Protein AF-A0A850C979-F1 (afdb_monomer_lite)

Radius of gyration: 14.52 Å; chains: 1; bounding box: 40×32×36 Å

InterPro domains:
  IPR011050 Pectin lyase fold/virulence factor [SSF51126] (2-122)
  IPR012334 Pectin lyase fold [G3DSA:2.160.20.10] (1-123)

Sequence (124 aa):
NGYIVAPSTEITNPYGMLFYQCTLTSNAPANSVYLGRPWPAGGSTTARGQVLYRETYIGAHIRTAEPWSDMSGLAWEDARLREYQNTGPGATVNANRPQLSSSEAANYEMADYLRGSDGWNPIR

Structure (mmCIF, N/CA/C/O backbone):
data_AF-A0A850C979-F1
#
_entry.id   AF-A0A850C979-F1
#
loop_
_atom_site.group_PDB
_atom_site.id
_atom_site.type_symbol
_atom_site.label_atom_id
_atom_site.label_alt_id
_atom_site.label_comp_id
_atom_site.label_asym_id
_atom_site.label_entity_id
_atom_site.label_seq_id
_atom_site.pdbx_PDB_ins_code
_atom_site.Cartn_x
_atom_site.Cartn_y
_atom_site.Cartn_z
_atom_site.occupancy
_atom_site.B_iso_or_equiv
_atom_site.auth_seq_id
_atom_site.auth_comp_id
_atom_site.auth_asym_id
_atom_site.auth_atom_id
_atom_site.pdbx_PDB_model_num
ATOM 1 N N . ASN A 1 1 ? 11.515 8.034 -11.326 1.00 78.50 1 ASN A N 1
ATOM 2 C CA . ASN A 1 1 ? 10.466 7.051 -10.967 1.00 78.50 1 ASN A CA 1
ATOM 3 C C . ASN A 1 1 ? 10.178 7.168 -9.475 1.00 78.50 1 ASN A C 1
ATOM 5 O O . ASN A 1 1 ? 11.094 7.534 -8.747 1.00 78.50 1 ASN A O 1
ATOM 9 N N . GLY A 1 2 ? 8.916 7.006 -9.062 1.00 96.06 2 GLY A N 1
ATOM 10 C CA . GLY A 1 2 ? 8.404 7.466 -7.761 1.00 96.06 2 GLY A CA 1
ATOM 11 C C . GLY A 1 2 ? 7.681 6.388 -6.949 1.00 96.06 2 GLY A C 1
ATOM 12 O O . GLY A 1 2 ? 8.076 5.224 -6.968 1.00 96.06 2 GLY A O 1
ATOM 13 N N . TYR A 1 3 ? 6.625 6.797 -6.248 1.00 98.31 3 TYR A N 1
ATOM 14 C CA . TYR A 1 3 ? 5.858 5.987 -5.299 1.00 98.31 3 TYR A CA 1
ATOM 15 C C . TYR A 1 3 ? 4.375 6.092 -5.651 1.00 98.31 3 TYR A C 1
ATOM 17 O O . TYR A 1 3 ? 3.920 7.195 -5.953 1.00 98.31 3 TYR A O 1
ATOM 25 N N . ILE A 1 4 ? 3.628 4.986 -5.598 1.00 98.56 4 ILE A N 1
ATOM 26 C CA . ILE A 1 4 ? 2.171 5.036 -5.805 1.00 98.56 4 ILE A CA 1
ATOM 27 C C . ILE A 1 4 ? 1.488 5.753 -4.632 1.00 98.56 4 ILE A C 1
ATOM 29 O O . ILE A 1 4 ? 0.639 6.613 -4.855 1.00 98.56 4 ILE A O 1
ATOM 33 N N . VAL A 1 5 ? 1.893 5.457 -3.389 1.00 98.75 5 VAL A N 1
ATOM 34 C CA . VAL A 1 5 ? 1.337 6.102 -2.188 1.00 98.75 5 VAL A CA 1
ATOM 35 C C . VAL A 1 5 ? 2.388 6.508 -1.159 1.00 98.75 5 VAL A C 1
ATOM 37 O O . VAL A 1 5 ? 3.489 5.956 -1.103 1.00 98.75 5 VAL A O 1
ATOM 40 N N . ALA A 1 6 ? 2.000 7.449 -0.298 1.00 98.56 6 ALA A N 1
ATOM 41 C CA . ALA A 1 6 ? 2.727 7.806 0.912 1.00 98.56 6 ALA A CA 1
ATOM 42 C C . ALA A 1 6 ? 1.765 7.930 2.116 1.00 98.56 6 ALA A C 1
ATOM 44 O O . ALA A 1 6 ? 1.467 9.049 2.537 1.00 98.56 6 ALA A O 1
ATOM 45 N N . PRO A 1 7 ? 1.191 6.819 2.629 1.00 98.50 7 PRO A N 1
ATOM 46 C CA . PRO A 1 7 ? 0.161 6.882 3.660 1.00 98.50 7 PRO A CA 1
ATOM 47 C C . PRO A 1 7 ? 0.727 7.402 4.985 1.00 98.50 7 PRO A C 1
ATOM 49 O O . PRO A 1 7 ? 1.804 6.991 5.418 1.00 98.50 7 PRO A O 1
ATOM 52 N N . SER A 1 8 ? -0.046 8.256 5.654 1.00 98.56 8 SER A N 1
ATOM 53 C CA . SER A 1 8 ? 0.269 8.844 6.965 1.00 98.56 8 SER A CA 1
ATOM 54 C C . SER A 1 8 ? -0.788 8.513 8.023 1.00 98.56 8 SER A C 1
ATOM 56 O O . SER A 1 8 ? -0.998 9.269 8.966 1.00 98.56 8 SER A O 1
ATOM 58 N N . THR A 1 9 ? -1.516 7.411 7.833 1.00 98.50 9 THR A N 1
ATOM 59 C CA . THR A 1 9 ? -2.574 6.952 8.739 1.00 98.50 9 THR A CA 1
ATOM 60 C C . THR A 1 9 ? -2.043 6.806 10.165 1.00 98.50 9 THR A C 1
ATOM 62 O O . THR A 1 9 ? -1.068 6.088 10.398 1.00 98.50 9 THR A O 1
ATOM 65 N N . GLU A 1 10 ? -2.700 7.456 11.122 1.00 98.12 10 GLU A N 1
ATOM 66 C CA . GLU A 1 10 ? -2.395 7.296 12.544 1.00 98.12 10 GLU A CA 1
ATOM 67 C C . GLU A 1 10 ? -2.628 5.853 12.998 1.00 98.12 10 GLU A C 1
ATOM 69 O O . GLU A 1 10 ? -3.546 5.183 12.520 1.00 98.12 10 GLU A O 1
ATOM 74 N N . ILE A 1 11 ? -1.799 5.363 13.924 1.00 97.69 11 ILE A N 1
ATOM 75 C CA . ILE A 1 11 ? -1.885 3.973 14.405 1.00 97.69 11 ILE A CA 1
ATOM 76 C C . ILE A 1 11 ? -3.246 3.648 15.040 1.00 97.69 11 ILE A C 1
ATOM 78 O O . ILE A 1 11 ? -3.709 2.513 14.960 1.00 97.69 11 ILE A O 1
ATOM 82 N N . THR A 1 12 ? -3.911 4.647 15.624 1.00 97.25 12 THR A N 1
ATOM 83 C CA . THR A 1 12 ? -5.246 4.520 16.227 1.00 97.25 12 THR A CA 1
ATOM 84 C C . THR A 1 12 ? -6.365 4.437 15.194 1.00 97.25 12 THR A C 1
ATOM 86 O O . THR A 1 12 ? -7.456 3.979 15.529 1.00 97.25 12 THR A O 1
ATOM 89 N N . ASN A 1 13 ? -6.115 4.846 13.946 1.00 96.69 13 ASN A N 1
ATOM 90 C CA . ASN A 1 13 ? -7.063 4.660 12.859 1.00 96.69 13 ASN A CA 1
ATOM 91 C C . ASN A 1 13 ? -6.803 3.295 12.188 1.00 96.69 13 ASN A C 1
ATOM 93 O O . ASN A 1 13 ? -5.727 3.091 11.604 1.00 96.69 13 ASN A O 1
ATOM 97 N N . PRO A 1 14 ? -7.746 2.336 12.266 1.00 95.44 14 PRO A N 1
ATOM 98 C CA . PRO A 1 14 ? -7.551 0.992 11.724 1.00 95.44 14 PRO A CA 1
ATOM 99 C C . PRO A 1 14 ? -7.436 0.964 10.193 1.00 95.44 14 PRO A C 1
ATOM 101 O O . PRO A 1 14 ? -6.741 0.093 9.664 1.00 95.44 14 PRO A O 1
ATOM 104 N N . TYR A 1 15 ? -8.048 1.927 9.494 1.00 97.56 15 TYR A N 1
ATOM 105 C CA . TYR A 1 15 ? -8.184 1.921 8.038 1.00 97.56 15 TYR A CA 1
ATOM 106 C C . TYR A 1 15 ? -7.548 3.165 7.406 1.00 97.56 15 TYR A C 1
ATOM 108 O O . TYR A 1 15 ? -7.824 4.302 7.785 1.00 97.56 15 TYR A O 1
ATOM 116 N N . GLY A 1 16 ? -6.655 2.935 6.443 1.00 97.88 16 GLY A N 1
ATOM 117 C CA . GLY A 1 16 ? -5.992 3.957 5.639 1.00 97.88 16 GLY A CA 1
ATOM 118 C C . GLY A 1 16 ? -6.456 3.887 4.191 1.00 97.88 16 GLY A C 1
ATOM 119 O O . GLY A 1 16 ? -7.612 4.164 3.888 1.00 97.88 16 GLY A O 1
ATOM 120 N N . MET A 1 17 ? -5.551 3.524 3.287 1.00 98.62 17 MET A N 1
ATOM 121 C CA . MET A 1 17 ? -5.833 3.455 1.853 1.00 98.62 17 MET A CA 1
ATOM 122 C C . MET A 1 17 ? -6.190 2.024 1.428 1.00 98.62 17 MET A C 1
ATOM 124 O O . MET A 1 17 ? -5.482 1.075 1.764 1.00 98.62 17 MET A O 1
ATOM 128 N N . LEU A 1 18 ? -7.261 1.865 0.652 1.00 98.56 18 LEU A N 1
ATOM 129 C CA . LEU A 1 18 ? -7.642 0.596 0.030 1.00 98.56 18 LEU A CA 1
ATOM 130 C C . LEU A 1 18 ? -7.620 0.736 -1.490 1.00 98.56 18 LEU A C 1
ATOM 132 O O . LEU A 1 18 ? -8.331 1.570 -2.045 1.00 98.56 18 LEU A O 1
ATOM 136 N N . PHE A 1 19 ? -6.845 -0.114 -2.154 1.00 98.75 19 PHE A N 1
ATOM 137 C CA . PHE A 1 19 ? -6.931 -0.344 -3.592 1.00 98.75 19 PHE A CA 1
ATOM 138 C C . PHE A 1 19 ? -7.558 -1.717 -3.789 1.00 98.75 19 PHE A C 1
ATOM 140 O O . PHE A 1 19 ? -6.914 -2.737 -3.549 1.00 98.75 19 PHE A O 1
ATOM 147 N N . TYR A 1 20 ? -8.829 -1.732 -4.176 1.00 98.00 20 TYR A N 1
ATOM 148 C CA . TYR A 1 20 ? -9.607 -2.944 -4.402 1.00 98.00 20 TYR A CA 1
ATOM 149 C C . TYR A 1 20 ? -9.946 -3.052 -5.884 1.00 98.00 20 TYR A C 1
ATOM 151 O O . TYR A 1 20 ? -10.457 -2.093 -6.460 1.00 98.00 20 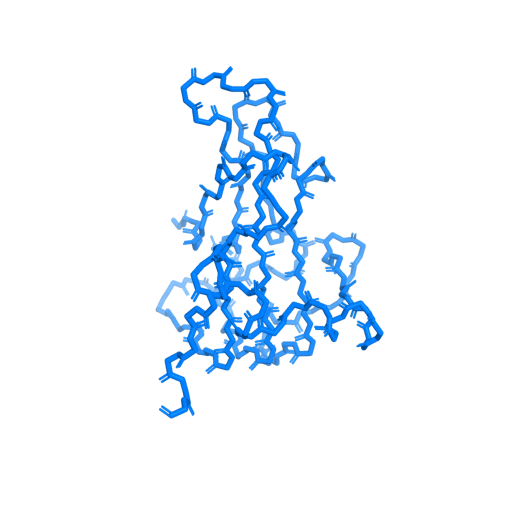TYR A O 1
ATOM 159 N N . GLN A 1 21 ? -9.613 -4.189 -6.503 1.00 98.19 21 GLN A N 1
ATOM 160 C CA . GLN A 1 21 ? -9.926 -4.477 -7.912 1.00 98.19 21 GLN A CA 1
ATOM 161 C C . GLN A 1 21 ? -9.466 -3.377 -8.885 1.00 98.19 21 GLN A C 1
ATOM 163 O O . GLN A 1 21 ? -10.128 -3.035 -9.863 1.00 98.19 21 GLN A O 1
ATOM 168 N N . CYS A 1 22 ? -8.293 -2.808 -8.603 1.00 98.69 22 CYS A N 1
ATOM 169 C CA . CYS A 1 22 ? -7.673 -1.778 -9.424 1.00 98.69 22 CYS A CA 1
ATOM 170 C C . CYS A 1 22 ? -6.753 -2.386 -10.498 1.00 98.69 22 CYS A C 1
ATOM 172 O O . CYS A 1 22 ? -6.398 -3.565 -10.466 1.00 98.69 22 CYS A O 1
ATOM 174 N N . THR A 1 23 ? -6.300 -1.551 -11.436 1.00 98.81 23 THR A N 1
ATOM 175 C CA . THR A 1 23 ? -5.219 -1.888 -12.376 1.00 98.81 23 THR A CA 1
ATOM 176 C C . THR A 1 23 ? -4.140 -0.809 -12.320 1.00 98.81 23 THR A C 1
ATOM 178 O O . THR A 1 23 ? -4.373 0.328 -12.729 1.00 98.81 23 THR A O 1
ATOM 181 N N . LEU A 1 24 ? -2.945 -1.157 -11.841 1.00 98.69 24 LEU A N 1
ATOM 182 C CA . LEU A 1 24 ? -1.785 -0.266 -11.854 1.00 98.69 24 LEU A CA 1
ATOM 183 C C . LEU A 1 24 ? -1.059 -0.403 -13.195 1.00 98.69 24 LEU A C 1
ATOM 185 O O . LEU A 1 24 ? -0.478 -1.450 -13.500 1.00 98.69 24 LEU A O 1
ATOM 189 N N . THR A 1 25 ? -1.062 0.665 -13.994 1.00 97.94 25 THR A N 1
ATOM 190 C CA . THR A 1 25 ? -0.414 0.721 -15.314 1.00 97.94 25 THR A CA 1
ATOM 191 C C . THR A 1 25 ? 0.561 1.892 -15.397 1.00 97.94 25 THR A C 1
ATOM 193 O O . THR A 1 25 ? 0.411 2.894 -14.703 1.00 97.94 25 THR A O 1
ATOM 196 N N . SER A 1 26 ? 1.603 1.754 -16.219 1.00 97.31 26 SER A N 1
ATOM 197 C CA . SER A 1 26 ? 2.584 2.816 -16.454 1.00 97.31 26 SER A CA 1
ATOM 198 C C . SER A 1 26 ? 3.436 2.503 -17.683 1.00 97.31 26 SER A C 1
ATOM 200 O O . SER A 1 26 ? 3.626 1.336 -18.025 1.00 97.31 26 SER A O 1
ATOM 202 N N . ASN A 1 27 ? 3.992 3.546 -18.300 1.00 96.69 27 ASN A N 1
ATOM 203 C CA . ASN A 1 27 ? 5.070 3.466 -19.288 1.00 96.69 27 ASN A CA 1
ATOM 204 C C . ASN A 1 27 ? 6.474 3.602 -18.658 1.00 96.69 27 ASN A C 1
ATOM 206 O O . ASN A 1 27 ? 7.464 3.652 -19.386 1.00 96.69 27 ASN A O 1
ATOM 210 N N . ALA A 1 28 ? 6.578 3.696 -17.328 1.00 98.12 28 ALA A N 1
ATOM 211 C CA . ALA A 1 28 ? 7.862 3.709 -16.639 1.00 98.12 28 ALA A CA 1
ATOM 212 C C . ALA A 1 28 ? 8.638 2.396 -16.880 1.00 98.12 28 ALA A C 1
ATOM 214 O O . ALA A 1 28 ? 8.019 1.342 -17.066 1.00 98.12 28 ALA A O 1
ATOM 215 N N . PRO A 1 29 ? 9.985 2.423 -16.830 1.00 98.44 29 PRO A N 1
ATOM 216 C CA . PRO A 1 29 ? 10.791 1.211 -16.932 1.00 98.44 29 PRO A CA 1
ATOM 217 C C . PRO A 1 29 ? 10.368 0.150 -15.910 1.00 98.44 29 PRO A C 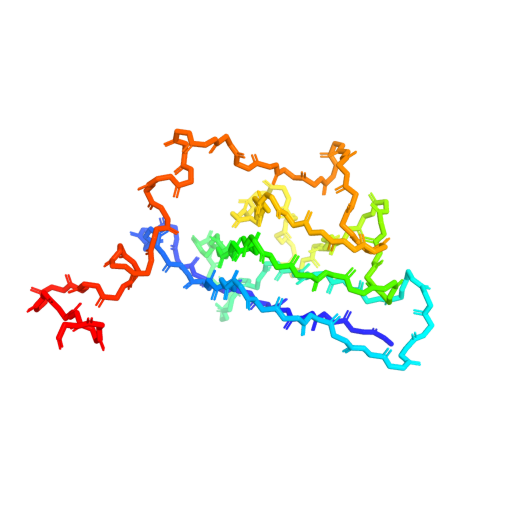1
ATOM 219 O O . PRO A 1 29 ? 9.903 0.479 -14.813 1.00 98.44 29 PRO A O 1
ATOM 222 N N . ALA A 1 30 ? 10.569 -1.124 -16.246 1.00 98.44 30 ALA A N 1
ATOM 223 C CA . ALA A 1 30 ? 10.287 -2.219 -15.326 1.00 98.44 30 ALA A CA 1
ATOM 224 C C . ALA A 1 30 ? 11.072 -2.068 -14.010 1.00 98.44 30 ALA A C 1
ATOM 226 O O . ALA A 1 30 ? 12.203 -1.580 -14.011 1.00 98.44 30 ALA A O 1
ATOM 227 N N . ASN A 1 31 ? 10.483 -2.507 -12.894 1.00 98.25 31 ASN A N 1
ATOM 228 C CA . ASN A 1 31 ? 11.096 -2.465 -11.561 1.00 98.25 31 ASN A CA 1
ATOM 229 C C . ASN A 1 31 ? 11.625 -1.078 -11.144 1.00 98.25 31 ASN A C 1
ATOM 231 O O . ASN A 1 31 ? 12.695 -0.959 -10.543 1.00 98.25 31 ASN A O 1
ATOM 235 N N . SER A 1 32 ? 10.895 -0.008 -11.454 1.00 98.38 32 SER A N 1
ATOM 236 C CA . SER A 1 32 ? 11.369 1.356 -11.212 1.00 98.38 32 SER A CA 1
ATOM 237 C C . SER A 1 32 ? 10.504 2.179 -10.260 1.00 98.38 32 SER A C 1
ATOM 239 O O . SER A 1 32 ? 10.973 3.194 -9.749 1.00 98.38 32 SER A O 1
ATOM 241 N N . VAL A 1 33 ? 9.276 1.741 -9.984 1.00 98.81 33 VAL A N 1
ATOM 242 C CA . VAL A 1 33 ? 8.311 2.416 -9.111 1.00 98.81 33 VAL A CA 1
ATOM 243 C C . VAL A 1 33 ? 8.074 1.579 -7.854 1.00 98.81 33 VAL A C 1
ATOM 245 O O . VAL A 1 33 ? 7.960 0.355 -7.919 1.00 98.81 33 VAL A O 1
ATOM 248 N N . TYR A 1 34 ? 7.997 2.241 -6.706 1.00 98.88 34 TYR A N 1
ATOM 249 C CA . TYR A 1 34 ? 7.629 1.624 -5.434 1.00 98.88 34 TYR A CA 1
ATOM 250 C C . TYR A 1 34 ? 6.104 1.617 -5.273 1.00 98.88 34 TYR A C 1
ATOM 252 O O . TYR A 1 34 ? 5.435 2.588 -5.635 1.00 98.88 34 TYR A O 1
ATOM 260 N N . LEU A 1 35 ? 5.550 0.565 -4.670 1.00 98.81 35 LEU A N 1
ATOM 261 C CA . LEU A 1 35 ? 4.154 0.558 -4.233 1.00 98.81 35 LEU A CA 1
ATOM 262 C C . LEU A 1 35 ? 3.890 1.622 -3.164 1.00 98.81 35 LEU A C 1
ATOM 264 O O . LEU A 1 35 ? 2.792 2.168 -3.118 1.00 98.81 35 LEU A O 1
ATOM 268 N N . GLY A 1 36 ? 4.869 1.967 -2.328 1.00 98.69 36 GLY A N 1
ATOM 269 C CA . GLY A 1 36 ? 4.704 3.075 -1.395 1.00 98.69 36 GLY A CA 1
ATOM 270 C C . GLY A 1 36 ? 5.799 3.205 -0.350 1.00 98.69 36 GLY A C 1
ATOM 271 O O . GLY A 1 36 ? 6.762 2.442 -0.336 1.00 98.69 36 GLY A O 1
ATOM 272 N N . ARG A 1 37 ? 5.625 4.199 0.520 1.00 98.75 37 ARG A N 1
ATOM 273 C CA . ARG A 1 37 ? 6.504 4.501 1.657 1.00 98.75 37 ARG A CA 1
ATOM 274 C C . ARG A 1 37 ? 5.711 5.145 2.797 1.00 98.75 37 ARG A C 1
ATOM 276 O O . ARG A 1 37 ? 4.784 5.894 2.499 1.00 98.75 37 ARG A O 1
ATOM 283 N N . PRO A 1 38 ? 6.011 4.905 4.078 1.00 98.44 38 PRO A N 1
ATOM 284 C CA . PRO A 1 38 ? 5.173 5.419 5.158 1.00 98.44 38 PRO A CA 1
ATOM 285 C C . PRO A 1 38 ? 5.552 6.852 5.537 1.00 98.44 38 PRO A C 1
ATOM 287 O O . PRO A 1 38 ? 6.668 7.106 5.969 1.00 98.44 38 PRO A O 1
ATOM 290 N N . TRP A 1 39 ? 4.635 7.810 5.407 1.00 98.44 39 TRP A N 1
ATOM 291 C CA . TRP A 1 39 ? 4.940 9.215 5.686 1.00 98.44 39 TRP A CA 1
ATOM 292 C C . TRP A 1 39 ? 4.565 9.609 7.124 1.00 98.44 39 TRP A C 1
ATOM 294 O O . TRP A 1 39 ? 3.373 9.709 7.424 1.00 98.44 39 TRP A O 1
ATOM 304 N N . PRO A 1 40 ? 5.532 9.919 8.011 1.00 96.94 40 PRO A N 1
ATOM 305 C CA . PRO A 1 40 ? 5.252 10.560 9.296 1.00 96.94 40 PRO A CA 1
ATOM 306 C C . PRO A 1 40 ? 4.940 12.052 9.083 1.00 96.94 40 PRO A C 1
ATOM 308 O O . PRO A 1 40 ? 5.757 12.938 9.351 1.00 96.94 40 PRO A O 1
ATOM 311 N N . ALA A 1 41 ? 3.767 12.336 8.513 1.00 94.81 41 ALA A N 1
ATOM 312 C CA . ALA A 1 41 ? 3.351 13.685 8.140 1.00 94.81 41 ALA A CA 1
ATOM 313 C C . ALA A 1 41 ? 3.414 14.647 9.335 1.00 94.81 41 ALA A C 1
ATOM 315 O O . ALA A 1 41 ? 3.033 14.301 10.451 1.00 94.81 41 ALA A O 1
ATOM 316 N N . GLY A 1 42 ? 3.952 15.848 9.106 1.00 93.94 42 GLY A N 1
ATOM 317 C CA . GLY A 1 42 ? 4.132 16.853 10.160 1.00 93.94 42 GLY A CA 1
ATOM 318 C C . GLY A 1 42 ? 5.069 16.437 11.302 1.00 93.94 42 GLY A C 1
ATOM 319 O O . GLY A 1 42 ? 5.076 17.101 12.332 1.00 93.94 42 GLY A O 1
ATOM 320 N N . GLY A 1 43 ? 5.844 15.355 11.147 1.00 93.75 43 GLY A N 1
ATOM 321 C CA . GLY A 1 43 ? 6.673 14.807 12.222 1.00 93.75 43 GLY A CA 1
ATOM 322 C C . GLY A 1 43 ? 5.897 13.957 13.232 1.00 93.75 43 GLY A C 1
ATOM 323 O O . GLY A 1 43 ? 6.376 13.775 14.349 1.00 93.75 43 GLY A O 1
ATOM 324 N N . SER A 1 44 ? 4.712 13.447 12.867 1.00 96.94 44 SER A N 1
ATOM 325 C CA . SER A 1 44 ? 3.942 12.538 13.725 1.00 96.94 44 SER A CA 1
ATOM 326 C C . SER A 1 44 ? 4.786 11.329 14.138 1.00 96.94 44 SER A C 1
ATOM 328 O O . SER A 1 44 ? 5.316 10.601 13.297 1.00 96.94 44 SER A O 1
ATOM 330 N N . THR A 1 45 ? 4.890 11.099 15.447 1.00 96.62 45 THR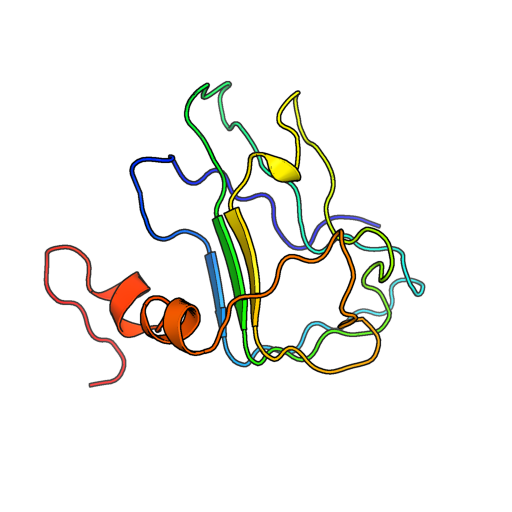 A N 1
ATOM 331 C CA . THR A 1 45 ? 5.606 9.951 16.026 1.00 96.62 45 THR A CA 1
ATOM 332 C C . THR A 1 45 ? 4.747 8.684 16.054 1.00 96.62 45 THR A C 1
ATOM 334 O O . THR A 1 45 ? 5.270 7.575 16.207 1.00 96.62 45 THR A O 1
ATOM 337 N N . THR A 1 46 ? 3.433 8.827 15.867 1.00 98.00 46 THR A N 1
ATOM 338 C CA . THR A 1 46 ? 2.436 7.750 15.952 1.00 98.00 46 THR A CA 1
ATOM 339 C C . THR A 1 46 ? 1.869 7.333 14.601 1.00 98.00 46 THR A C 1
ATOM 341 O O . THR A 1 46 ? 1.259 6.267 14.508 1.00 98.00 46 THR A O 1
ATOM 344 N N . ALA A 1 47 ? 2.116 8.102 13.539 1.00 98.25 47 ALA A N 1
ATOM 345 C CA . ALA A 1 47 ? 1.754 7.708 12.187 1.00 98.25 47 ALA A CA 1
ATOM 346 C C . ALA A 1 47 ? 2.390 6.353 11.837 1.00 98.25 47 ALA A C 1
ATOM 348 O O . ALA A 1 47 ? 3.607 6.172 11.918 1.00 98.25 47 ALA A O 1
ATOM 349 N N . ARG A 1 48 ? 1.541 5.391 11.464 1.00 98.38 48 ARG A N 1
ATOM 350 C CA . ARG A 1 48 ? 1.890 4.060 10.948 1.00 98.38 48 ARG A CA 1
ATOM 351 C C . ARG A 1 48 ? 1.020 3.819 9.726 1.00 98.38 48 ARG A C 1
ATOM 353 O O . ARG A 1 48 ? -0.010 3.136 9.797 1.00 98.38 48 ARG A O 1
ATOM 360 N N . GLY A 1 49 ? 1.418 4.482 8.638 1.00 98.38 49 GLY A N 1
ATOM 361 C CA . GLY A 1 49 ? 0.689 4.531 7.377 1.00 98.38 49 GLY A CA 1
ATOM 362 C C . GLY A 1 49 ? 0.152 3.167 6.963 1.00 98.38 49 GLY A C 1
ATOM 363 O O . GLY A 1 49 ? 0.849 2.162 7.093 1.00 98.38 49 GLY A O 1
ATOM 364 N N . GLN A 1 50 ? -1.095 3.139 6.495 1.00 98.81 50 GLN A N 1
ATOM 365 C CA . GLN A 1 50 ? -1.767 1.912 6.095 1.00 98.81 50 GLN A CA 1
ATOM 366 C C . GLN A 1 50 ? -2.171 1.981 4.627 1.00 98.81 50 GLN A C 1
ATOM 368 O O . GLN A 1 50 ? -2.796 2.951 4.191 1.00 98.81 50 GLN A O 1
ATOM 373 N N . VAL A 1 51 ? -1.791 0.950 3.876 1.00 98.88 51 VAL A N 1
ATOM 374 C CA . VAL A 1 51 ? -2.316 0.686 2.537 1.00 98.88 51 VAL A CA 1
ATOM 375 C C . VAL A 1 51 ? -2.504 -0.812 2.354 1.00 98.88 51 VAL A C 1
ATOM 377 O O . VAL A 1 51 ? -1.625 -1.603 2.704 1.00 98.88 51 VAL A O 1
ATOM 380 N N . LEU A 1 52 ? -3.638 -1.186 1.773 1.00 98.88 52 LEU A N 1
ATOM 381 C CA . LEU A 1 52 ? -3.879 -2.523 1.254 1.00 98.88 52 LEU A CA 1
ATOM 382 C C . LEU A 1 52 ? -4.119 -2.445 -0.252 1.00 98.88 52 LEU A C 1
ATOM 384 O O . LEU A 1 52 ? -5.066 -1.797 -0.698 1.00 98.88 52 LEU A O 1
ATOM 388 N N . TYR A 1 53 ? -3.287 -3.142 -1.023 1.00 98.94 53 TYR A N 1
ATOM 389 C CA . TYR A 1 53 ? -3.590 -3.482 -2.413 1.00 98.94 53 TYR A CA 1
ATOM 390 C C . TYR A 1 53 ? -4.178 -4.886 -2.439 1.00 98.94 53 TYR A C 1
ATOM 392 O O . TYR A 1 53 ? -3.468 -5.842 -2.124 1.00 98.94 53 TYR A O 1
ATOM 400 N N . ARG A 1 54 ? -5.456 -5.022 -2.791 1.00 98.75 54 ARG A N 1
ATOM 401 C CA . ARG A 1 54 ? -6.135 -6.315 -2.843 1.00 98.75 54 ARG A CA 1
ATOM 402 C C . ARG A 1 54 ? -6.827 -6.553 -4.174 1.00 98.75 54 ARG A C 1
ATOM 404 O O . ARG A 1 54 ? -7.422 -5.636 -4.746 1.00 98.75 54 ARG A O 1
ATOM 411 N N . GLU A 1 55 ? -6.725 -7.787 -4.661 1.00 98.81 55 GLU A N 1
ATOM 412 C CA . GLU A 1 55 ? -7.305 -8.242 -5.932 1.00 98.81 55 GLU A CA 1
ATOM 413 C C . GLU A 1 55 ? -6.949 -7.300 -7.095 1.00 98.81 55 GLU A C 1
ATOM 415 O O . GLU A 1 55 ? -7.728 -7.078 -8.017 1.00 98.81 55 GLU A O 1
ATOM 420 N N . THR A 1 56 ? -5.769 -6.682 -7.020 1.00 98.88 56 THR A N 1
ATOM 421 C CA . THR A 1 56 ? -5.340 -5.617 -7.924 1.00 98.88 56 THR A CA 1
ATOM 422 C C . THR A 1 56 ? -4.332 -6.168 -8.923 1.00 98.88 56 THR A C 1
ATOM 424 O O . THR A 1 56 ? -3.409 -6.901 -8.563 1.00 98.88 56 THR A O 1
ATOM 427 N N . TYR A 1 57 ? -4.481 -5.797 -10.194 1.00 98.94 57 TYR A N 1
ATOM 428 C CA . TYR A 1 57 ? -3.468 -6.083 -11.205 1.00 98.94 57 TYR A CA 1
ATOM 429 C C . TYR A 1 57 ? -2.310 -5.084 -11.089 1.00 98.94 57 TYR A C 1
ATOM 431 O O . TYR A 1 57 ? -2.515 -3.870 -11.164 1.00 98.94 57 TYR A O 1
ATOM 439 N N . ILE A 1 58 ? -1.083 -5.584 -10.947 1.00 98.88 58 ILE A N 1
ATOM 440 C CA . ILE A 1 58 ? 0.137 -4.798 -10.768 1.00 98.88 58 ILE A CA 1
ATOM 441 C C . ILE A 1 58 ? 1.051 -4.971 -11.985 1.00 98.88 58 ILE A C 1
ATOM 443 O O . ILE A 1 58 ? 1.613 -6.041 -12.236 1.00 98.88 58 ILE A O 1
ATOM 447 N N . GLY A 1 59 ? 1.227 -3.887 -12.746 1.00 98.81 59 GLY A N 1
ATOM 448 C CA . GLY A 1 59 ? 2.095 -3.854 -13.922 1.00 98.81 59 GLY A CA 1
ATOM 449 C C . GLY A 1 59 ? 3.598 -3.932 -13.611 1.00 98.81 59 GLY A C 1
ATOM 450 O O . GLY A 1 59 ? 4.051 -3.679 -12.498 1.00 98.81 59 GLY A O 1
ATOM 451 N N . ALA A 1 60 ? 4.395 -4.218 -14.646 1.00 98.69 60 ALA A N 1
ATOM 452 C CA . ALA A 1 60 ? 5.826 -4.540 -14.528 1.00 98.69 60 ALA A CA 1
ATOM 453 C C . ALA A 1 60 ? 6.711 -3.370 -14.060 1.00 98.69 60 ALA A C 1
ATOM 455 O O . ALA A 1 60 ? 7.875 -3.563 -13.719 1.00 98.69 60 ALA A O 1
ATOM 456 N N . HIS A 1 61 ? 6.173 -2.148 -14.058 1.00 98.69 61 HIS A N 1
ATOM 457 C CA . HIS A 1 61 ? 6.862 -0.955 -13.573 1.00 98.69 61 HIS A CA 1
ATOM 458 C C . HIS A 1 61 ? 7.116 -0.997 -12.058 1.00 98.69 61 HIS A C 1
ATOM 460 O O . HIS A 1 61 ? 8.039 -0.331 -11.588 1.00 98.69 61 HIS A O 1
ATOM 466 N N . ILE A 1 62 ? 6.345 -1.787 -11.301 1.00 98.81 62 ILE A N 1
ATOM 467 C CA . ILE A 1 62 ? 6.537 -1.956 -9.860 1.00 98.81 62 ILE A CA 1
ATOM 468 C C . ILE A 1 62 ? 7.755 -2.837 -9.565 1.00 98.81 62 ILE A C 1
ATOM 470 O O . ILE A 1 62 ? 7.964 -3.870 -10.198 1.00 98.81 62 ILE A O 1
ATOM 474 N N . ARG A 1 63 ? 8.563 -2.429 -8.580 1.00 98.69 63 ARG A N 1
ATOM 475 C CA . ARG A 1 63 ? 9.695 -3.213 -8.061 1.00 98.69 63 ARG A CA 1
ATOM 476 C C . ARG A 1 63 ? 9.206 -4.532 -7.471 1.00 98.69 63 ARG A C 1
ATOM 478 O O . ARG A 1 63 ? 8.362 -4.545 -6.583 1.00 98.69 63 ARG A O 1
ATOM 485 N N . THR A 1 64 ? 9.761 -5.646 -7.930 1.00 98.50 64 THR A N 1
ATOM 486 C CA . THR A 1 64 ? 9.359 -6.985 -7.465 1.00 98.50 64 THR A CA 1
ATOM 487 C C . THR A 1 64 ? 10.112 -7.450 -6.214 1.00 98.50 64 THR A C 1
ATOM 489 O O . THR A 1 64 ? 9.520 -8.123 -5.372 1.00 98.50 64 THR A O 1
ATOM 492 N N . ALA A 1 65 ? 11.386 -7.078 -6.049 1.00 98.25 65 ALA A N 1
ATOM 493 C CA . ALA A 1 65 ? 12.204 -7.486 -4.899 1.00 98.25 65 ALA A CA 1
ATOM 494 C C . ALA A 1 65 ? 11.958 -6.641 -3.633 1.00 98.25 65 ALA A C 1
ATOM 496 O O . ALA A 1 65 ? 11.963 -7.172 -2.529 1.00 98.25 65 ALA A O 1
ATOM 497 N N . GLU A 1 66 ? 11.731 -5.339 -3.798 1.00 97.00 66 GLU A N 1
ATOM 498 C CA . GLU A 1 66 ? 11.593 -4.352 -2.715 1.00 97.00 66 GLU A CA 1
ATOM 499 C C . GLU A 1 66 ? 10.610 -3.248 -3.153 1.00 97.00 66 GLU A C 1
ATOM 501 O O . GLU A 1 66 ? 11.018 -2.199 -3.658 1.00 97.00 66 GLU A O 1
ATOM 506 N N . PRO A 1 67 ? 9.290 -3.493 -3.077 1.00 98.44 67 PRO A N 1
ATOM 507 C CA . PRO A 1 67 ? 8.286 -2.522 -3.520 1.00 98.44 67 PRO A CA 1
ATOM 508 C C . PRO A 1 67 ? 8.036 -1.396 -2.521 1.00 98.44 67 PRO A C 1
ATOM 510 O O . PRO A 1 67 ? 7.357 -0.433 -2.874 1.00 98.44 67 PRO A O 1
ATOM 513 N N . TRP A 1 68 ? 8.555 -1.501 -1.303 1.00 98.75 68 TRP A N 1
ATOM 514 C CA . TRP A 1 68 ? 8.388 -0.508 -0.251 1.00 98.75 68 TRP A CA 1
ATOM 515 C C . TRP A 1 68 ? 9.699 0.225 -0.006 1.00 98.75 68 TRP A C 1
ATOM 517 O O . TRP A 1 68 ? 10.774 -0.324 -0.243 1.00 98.75 68 TRP A O 1
ATOM 527 N N . SER A 1 69 ? 9.611 1.470 0.445 1.00 98.56 69 SER A N 1
ATOM 528 C CA . SER A 1 69 ? 10.779 2.209 0.914 1.00 98.56 69 SER A CA 1
ATOM 529 C C . SER A 1 69 ? 10.491 2.897 2.235 1.00 98.56 69 SER A C 1
ATOM 531 O O . SER A 1 69 ? 9.345 3.230 2.540 1.00 98.56 69 SER A O 1
ATOM 533 N N . ASP A 1 70 ? 11.555 3.223 2.951 1.00 98.50 70 ASP A N 1
ATOM 534 C CA . ASP A 1 70 ? 11.492 4.063 4.140 1.00 98.50 70 ASP A CA 1
ATOM 535 C C . ASP A 1 70 ? 11.167 5.514 3.774 1.00 98.50 70 ASP A C 1
ATOM 537 O O . ASP A 1 70 ? 11.329 5.957 2.624 1.00 98.50 70 ASP A O 1
ATOM 541 N N . MET A 1 71 ? 10.732 6.288 4.767 1.00 98.31 71 MET A N 1
ATOM 542 C CA . MET A 1 71 ? 10.587 7.732 4.622 1.00 98.31 71 MET A CA 1
ATOM 543 C C . MET A 1 71 ? 10.750 8.447 5.961 1.00 98.31 71 MET A C 1
ATOM 545 O O . MET A 1 71 ? 10.120 8.105 6.955 1.00 98.31 71 MET A O 1
ATOM 549 N N . SER A 1 72 ? 11.582 9.493 5.967 1.00 95.69 72 SER A N 1
ATOM 550 C CA . SER A 1 72 ? 11.738 10.411 7.106 1.00 95.69 72 SER A CA 1
ATOM 551 C C . SER A 1 72 ? 12.032 9.714 8.447 1.00 95.69 72 SER A C 1
ATOM 553 O O . SER A 1 72 ? 11.570 10.166 9.489 1.00 95.69 72 SER A O 1
ATOM 555 N N . GLY A 1 73 ? 12.808 8.624 8.414 1.00 95.44 73 GLY A N 1
ATOM 556 C CA . GLY A 1 73 ? 13.207 7.858 9.600 1.00 95.44 73 GLY A CA 1
ATOM 557 C C . GLY A 1 73 ? 12.212 6.785 10.051 1.00 95.44 73 GLY A C 1
ATOM 558 O O . GLY A 1 73 ? 12.505 6.085 11.014 1.00 95.44 73 GLY A O 1
ATOM 559 N N . LEU A 1 74 ? 11.071 6.631 9.371 1.00 97.88 74 LEU A N 1
ATOM 560 C CA . LEU A 1 74 ? 10.153 5.514 9.584 1.00 97.88 74 LEU A CA 1
ATOM 561 C C . LEU A 1 74 ? 10.456 4.400 8.575 1.00 97.88 74 LEU A C 1
ATOM 563 O O . LEU A 1 74 ? 10.363 4.626 7.361 1.00 97.88 74 LEU A O 1
ATOM 567 N N . ALA A 1 75 ? 10.813 3.224 9.094 1.00 98.56 75 ALA A N 1
ATOM 568 C CA . ALA A 1 75 ? 11.044 2.026 8.298 1.00 98.56 75 ALA A CA 1
ATOM 569 C C . ALA A 1 75 ? 9.730 1.514 7.696 1.00 98.56 75 ALA A C 1
ATOM 571 O O . ALA A 1 75 ? 8.665 1.627 8.317 1.00 98.56 75 ALA A O 1
ATOM 572 N N . TRP A 1 76 ? 9.775 0.959 6.485 1.00 98.62 76 TRP A N 1
ATOM 573 C CA . TRP A 1 76 ? 8.570 0.414 5.854 1.00 98.62 76 TRP A CA 1
ATOM 574 C C . TRP A 1 76 ? 7.995 -0.778 6.629 1.00 98.62 76 TRP A C 1
ATOM 576 O O . TRP A 1 76 ? 6.773 -0.940 6.665 1.00 98.62 76 TRP A O 1
ATOM 586 N N . GLU A 1 77 ? 8.851 -1.565 7.285 1.00 98.56 77 GLU A N 1
ATOM 587 C CA . GLU A 1 77 ? 8.482 -2.716 8.114 1.00 98.56 77 GLU A CA 1
ATOM 588 C C . GLU A 1 77 ? 7.656 -2.316 9.338 1.00 98.56 77 GLU A C 1
ATOM 590 O O . GLU A 1 77 ? 6.817 -3.089 9.800 1.00 98.56 77 GLU A O 1
ATOM 595 N N . ASP A 1 78 ? 7.858 -1.098 9.845 1.00 98.31 78 ASP A N 1
ATOM 596 C CA . ASP A 1 78 ? 7.104 -0.577 10.984 1.00 98.31 78 ASP A CA 1
ATOM 597 C C . ASP A 1 78 ? 5.703 -0.091 10.577 1.00 98.31 78 ASP A C 1
ATOM 599 O O . ASP A 1 78 ? 4.869 0.198 11.436 1.00 98.31 78 ASP A O 1
ATOM 603 N N . ALA A 1 79 ? 5.413 0.014 9.276 1.00 98.50 79 ALA A N 1
ATOM 604 C CA . ALA A 1 79 ? 4.132 0.466 8.747 1.00 98.50 79 ALA A CA 1
ATOM 605 C C . ALA A 1 79 ? 3.181 -0.690 8.386 1.00 98.50 79 ALA A C 1
ATOM 607 O O . ALA A 1 79 ? 3.500 -1.873 8.462 1.00 98.50 79 ALA A O 1
ATOM 608 N N . ARG A 1 80 ? 1.950 -0.350 7.986 1.00 98.69 80 ARG A N 1
ATOM 609 C CA . ARG A 1 80 ? 0.890 -1.316 7.654 1.00 98.69 80 ARG A CA 1
ATOM 610 C C . ARG A 1 80 ? 0.706 -1.414 6.138 1.00 98.69 80 ARG A C 1
ATOM 612 O O . ARG A 1 80 ? -0.358 -1.090 5.613 1.00 98.69 80 ARG A O 1
ATOM 619 N N . LEU A 1 81 ? 1.763 -1.819 5.437 1.00 98.81 81 LEU A N 1
ATOM 620 C CA . LEU A 1 81 ? 1.798 -1.934 3.973 1.00 98.81 81 LEU A CA 1
ATOM 621 C C . LEU A 1 81 ? 1.593 -3.401 3.576 1.00 98.81 81 LEU A C 1
ATOM 623 O O . LEU A 1 81 ? 2.438 -4.246 3.877 1.00 98.81 81 LEU A O 1
ATOM 627 N N . ARG A 1 82 ? 0.443 -3.729 2.977 1.00 98.75 82 ARG A N 1
ATOM 628 C CA . ARG A 1 82 ? 0.037 -5.123 2.736 1.00 98.75 82 ARG A CA 1
ATOM 629 C C . ARG A 1 82 ? -0.537 -5.337 1.342 1.00 98.75 82 ARG A C 1
ATOM 631 O O . ARG A 1 82 ? -1.031 -4.415 0.689 1.00 98.75 82 ARG A O 1
ATOM 638 N N . GLU A 1 83 ? -0.497 -6.592 0.914 1.00 98.88 83 GLU A N 1
ATOM 639 C CA . GLU A 1 83 ? -1.072 -7.065 -0.343 1.00 98.88 83 GLU A CA 1
ATOM 640 C C . GLU A 1 83 ? -1.998 -8.270 -0.116 1.00 98.88 83 GLU A C 1
ATOM 642 O O . GLU A 1 83 ? -1.839 -9.005 0.860 1.00 98.88 83 GLU A O 1
ATOM 647 N N . TYR A 1 84 ? -2.970 -8.487 -1.005 1.00 98.88 84 TYR A N 1
ATOM 648 C CA . TYR A 1 84 ? -3.835 -9.671 -0.977 1.00 98.88 84 TYR A CA 1
ATOM 649 C C . TYR A 1 84 ? -4.292 -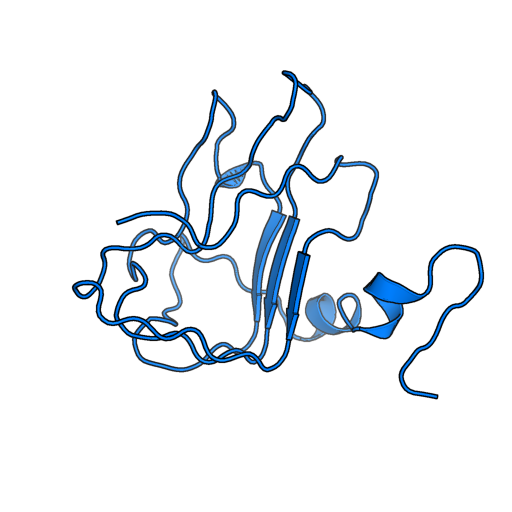10.071 -2.380 1.00 98.88 84 TYR A C 1
ATOM 651 O O . TYR A 1 84 ? -4.976 -9.306 -3.048 1.00 98.88 84 TYR A O 1
ATOM 659 N N . GLN A 1 85 ? -3.944 -11.282 -2.825 1.00 98.69 85 GLN A N 1
ATOM 660 C CA . GLN A 1 85 ? -4.365 -11.834 -4.126 1.00 98.69 85 GLN A CA 1
ATOM 661 C C . GLN A 1 85 ? -4.144 -10.888 -5.324 1.00 98.69 85 GLN A C 1
ATOM 663 O O . GLN A 1 85 ? -4.943 -10.838 -6.259 1.00 98.69 85 GLN A O 1
ATOM 668 N N . ASN A 1 86 ? -3.056 -10.116 -5.307 1.00 98.88 86 ASN A N 1
ATOM 669 C CA . ASN A 1 86 ? -2.688 -9.293 -6.453 1.00 98.88 86 ASN A CA 1
ATOM 670 C C . ASN A 1 86 ? -2.176 -10.170 -7.599 1.00 98.88 86 ASN A C 1
ATOM 672 O O . ASN A 1 86 ? -1.627 -11.251 -7.386 1.00 98.88 86 ASN A O 1
ATOM 676 N N . THR A 1 87 ? -2.343 -9.687 -8.826 1.00 98.88 87 THR A N 1
ATOM 677 C CA . THR A 1 87 ? -1.937 -10.402 -10.044 1.00 98.88 87 THR A CA 1
ATOM 678 C C . THR A 1 87 ? -1.071 -9.518 -10.934 1.00 98.88 87 THR A C 1
ATOM 680 O O . THR A 1 87 ? -0.920 -8.325 -10.687 1.00 98.88 87 THR A O 1
ATOM 683 N N . GLY A 1 88 ? -0.491 -10.091 -11.988 1.00 98.69 88 GLY A N 1
ATOM 684 C CA . GLY A 1 88 ? 0.327 -9.355 -12.950 1.00 98.69 88 GLY A CA 1
ATOM 685 C C . GLY A 1 88 ? 1.830 -9.380 -12.647 1.00 98.69 88 GLY A C 1
ATOM 686 O O . GLY A 1 88 ? 2.268 -9.885 -11.615 1.00 98.69 88 GLY A O 1
ATOM 687 N N . PRO A 1 89 ? 2.653 -8.863 -13.573 1.00 98.50 89 PRO A N 1
ATOM 688 C CA . PRO A 1 89 ? 4.107 -9.035 -13.541 1.00 98.50 89 PRO A CA 1
ATOM 689 C C . PRO A 1 89 ? 4.817 -8.300 -12.392 1.00 98.50 89 PRO A C 1
ATOM 691 O O . PRO A 1 89 ? 5.957 -8.633 -12.081 1.00 98.50 89 PRO A O 1
ATOM 694 N N . GLY A 1 90 ? 4.180 -7.306 -11.768 1.00 98.56 90 GLY A N 1
ATOM 695 C CA . GLY A 1 90 ? 4.704 -6.621 -10.581 1.00 98.56 90 GLY A CA 1
ATOM 696 C C . GLY A 1 90 ? 4.203 -7.190 -9.245 1.00 98.56 90 GLY A C 1
ATOM 697 O O . GLY A 1 90 ? 4.596 -6.679 -8.192 1.00 98.56 90 GLY A O 1
ATOM 698 N N . ALA A 1 91 ? 3.339 -8.213 -9.269 1.00 98.31 91 ALA A N 1
ATOM 699 C CA . ALA A 1 91 ? 2.766 -8.861 -8.089 1.00 98.31 91 ALA A CA 1
ATOM 700 C C . ALA A 1 91 ? 3.522 -10.158 -7.757 1.00 98.31 91 ALA A C 1
ATOM 702 O O . ALA A 1 91 ? 3.114 -11.259 -8.123 1.00 98.31 91 ALA A O 1
ATOM 703 N N . THR A 1 92 ? 4.658 -10.027 -7.076 1.00 98.12 92 THR A N 1
ATOM 704 C CA . THR A 1 92 ? 5.429 -11.163 -6.552 1.00 98.12 92 THR A CA 1
ATOM 705 C C . THR A 1 92 ? 5.136 -11.394 -5.070 1.00 98.12 92 THR A C 1
ATOM 707 O O . THR A 1 92 ? 4.597 -10.526 -4.388 1.00 98.12 92 THR A O 1
ATOM 710 N N . VAL A 1 93 ? 5.530 -12.560 -4.550 1.00 98.12 93 VAL A N 1
ATOM 711 C CA . VAL A 1 93 ? 5.465 -12.879 -3.116 1.00 98.12 93 VAL A CA 1
ATOM 712 C C . VAL A 1 93 ? 6.870 -13.194 -2.619 1.00 98.12 93 VAL A C 1
ATOM 714 O O . VAL A 1 93 ? 7.545 -14.066 -3.162 1.00 98.12 93 VAL A O 1
ATOM 717 N N . ASN A 1 94 ? 7.325 -12.454 -1.610 1.00 98.19 94 ASN A N 1
ATOM 718 C CA . ASN A 1 94 ? 8.610 -12.649 -0.941 1.00 98.19 94 ASN A CA 1
ATOM 719 C C . ASN A 1 94 ? 8.599 -11.970 0.442 1.00 98.19 94 ASN A C 1
ATOM 721 O O . ASN A 1 94 ? 7.599 -11.370 0.836 1.00 98.19 94 ASN A O 1
ATOM 725 N N . ALA A 1 95 ? 9.715 -12.058 1.169 1.00 98.06 95 ALA A N 1
ATOM 726 C CA . ALA A 1 95 ? 9.848 -11.527 2.528 1.00 98.06 95 ALA A CA 1
ATOM 727 C C . ALA A 1 95 ? 9.597 -10.009 2.638 1.00 98.06 95 ALA A C 1
ATOM 729 O O . ALA A 1 95 ? 9.125 -9.549 3.672 1.00 98.06 95 ALA A O 1
ATOM 730 N N . ASN A 1 96 ? 9.825 -9.247 1.566 1.00 98.31 96 ASN A N 1
ATOM 731 C CA . ASN A 1 96 ? 9.619 -7.797 1.532 1.00 98.31 96 ASN A CA 1
ATOM 732 C C . ASN A 1 96 ? 8.199 -7.412 1.080 1.00 98.31 96 ASN A C 1
ATOM 734 O O . ASN A 1 96 ? 7.945 -6.260 0.739 1.00 98.31 96 ASN A O 1
ATOM 738 N N . ARG A 1 97 ? 7.270 -8.375 0.989 1.00 98.25 97 ARG A N 1
ATOM 739 C CA . ARG A 1 97 ? 5.913 -8.177 0.450 1.00 98.25 97 ARG A CA 1
ATOM 740 C C . ARG A 1 97 ? 4.868 -8.843 1.333 1.00 98.25 97 ARG A C 1
ATOM 742 O O . ARG A 1 97 ? 4.332 -9.890 0.954 1.00 98.25 97 ARG A O 1
ATOM 749 N N . PRO A 1 98 ? 4.581 -8.280 2.518 1.00 98.38 98 PRO A N 1
ATOM 750 C CA . PRO A 1 98 ? 3.736 -8.965 3.478 1.00 98.38 98 PRO A CA 1
ATOM 751 C C . PRO A 1 98 ? 2.312 -9.129 2.928 1.00 98.38 98 PRO A C 1
ATOM 753 O O . PRO A 1 98 ? 1.642 -8.159 2.565 1.00 98.38 98 PRO A O 1
ATOM 756 N N . GLN A 1 99 ? 1.860 -10.379 2.857 1.00 98.69 99 GLN A N 1
ATOM 757 C CA . GLN A 1 99 ? 0.532 -10.736 2.364 1.00 98.69 99 GLN A CA 1
ATOM 758 C C . GLN A 1 99 ? -0.464 -10.809 3.525 1.00 98.69 99 GLN A C 1
ATOM 760 O O . GLN A 1 99 ? -0.088 -11.118 4.658 1.00 98.69 99 GLN A O 1
ATOM 765 N N . LEU A 1 100 ? -1.737 -10.539 3.251 1.00 98.62 100 LEU A N 1
ATOM 766 C CA . LEU A 1 100 ? -2.822 -10.970 4.128 1.00 98.62 100 LEU A CA 1
ATOM 767 C C . LEU A 1 100 ? -3.203 -12.419 3.818 1.00 98.62 100 LEU A C 1
ATOM 769 O O . LEU A 1 100 ? -3.237 -12.847 2.664 1.00 98.62 100 LEU A O 1
ATOM 773 N N . SER A 1 101 ? -3.541 -13.167 4.860 1.00 98.50 101 SER A N 1
ATOM 774 C CA . SER A 1 101 ? -4.347 -14.378 4.735 1.00 98.50 101 SER A CA 1
ATOM 775 C C . SER A 1 101 ? -5.794 -14.026 4.381 1.00 98.50 101 SER A C 1
ATOM 777 O O . SER A 1 101 ? -6.258 -12.911 4.624 1.00 98.50 101 SER A O 1
ATOM 779 N N . SER A 1 102 ? -6.555 -14.994 3.868 1.00 98.25 102 SER A N 1
ATOM 780 C CA . SER A 1 102 ? -7.985 -14.785 3.596 1.00 98.25 102 SER A CA 1
ATOM 781 C C . SER A 1 102 ? -8.790 -14.446 4.855 1.00 98.25 102 SER A C 1
ATOM 783 O O . SER A 1 102 ? -9.720 -13.652 4.782 1.00 98.25 102 SER A O 1
ATOM 785 N N . SER A 1 103 ? -8.418 -14.996 6.016 1.00 98.25 103 SER A N 1
ATOM 786 C CA . SER A 1 103 ? -9.051 -14.656 7.296 1.00 98.25 103 SER A CA 1
ATOM 787 C C . SER A 1 103 ? -8.765 -13.223 7.740 1.00 98.25 103 SER A C 1
ATOM 789 O O . SER A 1 103 ? -9.640 -12.580 8.307 1.00 98.25 103 SER A O 1
ATOM 791 N N . GLU A 1 104 ? -7.561 -12.705 7.481 1.00 98.25 104 GLU A N 1
ATOM 792 C CA . GLU A 1 104 ? -7.254 -11.300 7.760 1.00 98.25 104 GLU A CA 1
ATOM 793 C C . GLU A 1 104 ? -7.984 -10.382 6.776 1.00 98.25 104 GLU A C 1
ATOM 795 O O . GLU A 1 104 ? -8.619 -9.424 7.210 1.00 98.25 104 GLU A O 1
ATOM 800 N N . ALA A 1 105 ? -7.944 -10.699 5.474 1.00 98.25 105 ALA A N 1
ATOM 801 C CA 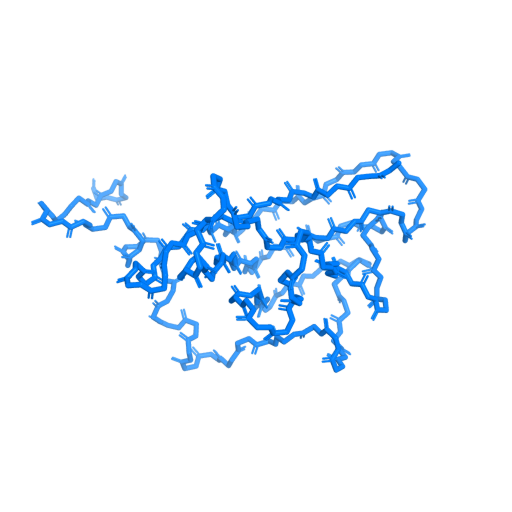. ALA A 1 105 ? -8.536 -9.892 4.404 1.00 98.25 105 ALA A CA 1
ATOM 802 C C . ALA A 1 105 ? -10.051 -9.675 4.560 1.00 98.25 105 ALA A C 1
ATOM 804 O O . ALA A 1 105 ? -10.551 -8.627 4.160 1.00 98.25 105 ALA A O 1
ATOM 805 N N . ALA A 1 106 ? -10.758 -10.606 5.210 1.00 97.44 106 ALA A N 1
ATOM 806 C CA . ALA A 1 106 ? -12.181 -10.480 5.529 1.00 97.44 106 ALA A CA 1
ATOM 807 C C . ALA A 1 106 ? -12.525 -9.299 6.464 1.00 97.44 106 ALA A C 1
ATOM 809 O O . ALA A 1 106 ? -13.697 -8.964 6.589 1.00 97.44 106 ALA A O 1
ATOM 810 N N . ASN A 1 107 ? -11.528 -8.681 7.112 1.00 97.12 107 ASN A N 1
ATOM 811 C CA . ASN A 1 107 ? -11.689 -7.469 7.930 1.00 97.12 107 ASN A CA 1
ATOM 812 C C . ASN A 1 107 ? -11.224 -6.192 7.203 1.00 97.12 107 ASN A C 1
ATOM 814 O O . ASN A 1 107 ? -11.033 -5.153 7.832 1.00 97.12 107 ASN A O 1
ATOM 818 N N . TYR A 1 108 ? -10.939 -6.281 5.902 1.00 97.19 108 TYR A N 1
ATOM 819 C CA . TYR A 1 108 ? -10.473 -5.171 5.072 1.00 97.19 108 TYR A CA 1
ATOM 820 C C . TYR A 1 108 ? -11.329 -5.041 3.806 1.00 97.19 108 TYR A C 1
ATOM 822 O O . TYR A 1 108 ? -10.808 -4.905 2.693 1.00 97.19 108 TYR A O 1
ATOM 830 N N . GLU A 1 109 ? -12.649 -5.119 3.966 1.00 95.25 109 GLU A N 1
ATOM 831 C CA . GLU A 1 109 ? -13.622 -4.928 2.892 1.00 95.25 109 GLU A CA 1
ATOM 832 C C . GLU A 1 109 ? -14.017 -3.451 2.743 1.00 95.25 109 GLU A C 1
ATOM 834 O O . GLU A 1 109 ? -13.829 -2.634 3.646 1.00 95.25 109 GLU A O 1
ATOM 839 N N . MET A 1 110 ? -14.621 -3.086 1.606 1.00 94.12 110 MET A N 1
ATOM 840 C CA . MET A 1 110 ? -15.091 -1.709 1.370 1.00 94.12 110 MET A CA 1
ATOM 841 C C . MET A 1 110 ? -16.000 -1.200 2.497 1.00 94.12 110 MET A C 1
ATOM 843 O O . MET A 1 110 ? -15.886 -0.050 2.914 1.00 94.12 110 MET A O 1
ATOM 847 N N . ALA A 1 111 ? -16.879 -2.056 3.022 1.00 93.38 111 ALA A N 1
ATOM 848 C CA . ALA A 1 111 ? -17.762 -1.691 4.123 1.00 93.38 111 ALA A CA 1
ATOM 849 C C . ALA A 1 111 ? -16.982 -1.351 5.405 1.00 93.38 111 ALA A C 1
ATOM 851 O O . ALA A 1 111 ? -17.353 -0.411 6.100 1.00 93.38 111 ALA A O 1
ATOM 852 N N . ASP A 1 112 ? -15.883 -2.050 5.700 1.00 94.50 112 ASP A N 1
ATOM 853 C CA . ASP A 1 112 ? -15.069 -1.788 6.890 1.00 94.50 112 ASP A CA 1
ATOM 854 C C . ASP A 1 112 ? -14.412 -0.405 6.836 1.00 94.50 112 ASP A C 1
ATOM 856 O O . ASP A 1 112 ? -14.421 0.331 7.824 1.00 94.50 112 ASP A O 1
ATOM 860 N N . TYR A 1 113 ? -13.908 -0.032 5.656 1.00 95.44 113 TYR A N 1
ATOM 861 C CA . TYR A 1 113 ? -13.257 1.256 5.415 1.00 95.44 113 TYR A CA 1
ATOM 862 C C . TYR A 1 113 ? -14.238 2.432 5.408 1.00 95.44 113 TYR A C 1
ATOM 864 O O .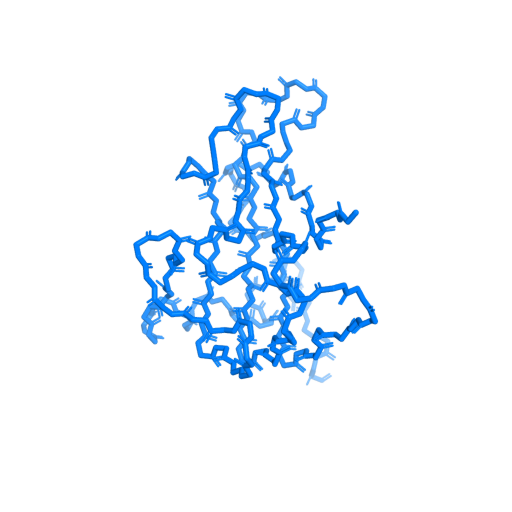 TYR A 1 113 ? -13.876 3.530 5.830 1.00 95.44 113 TYR A O 1
ATOM 872 N N . LEU A 1 114 ? -15.457 2.229 4.900 1.00 94.69 114 LEU A N 1
ATOM 873 C CA . LEU A 1 114 ? -16.383 3.324 4.588 1.00 94.69 114 LEU A CA 1
ATOM 874 C C . LEU A 1 114 ? -17.470 3.531 5.645 1.00 94.69 114 LEU A C 1
ATOM 876 O O . LEU A 1 114 ? -18.010 4.628 5.721 1.00 94.69 114 LEU A O 1
ATOM 880 N N . ARG A 1 115 ? -17.754 2.532 6.493 1.00 92.69 115 ARG A N 1
ATOM 881 C CA . ARG A 1 115 ? -18.856 2.582 7.471 1.00 92.69 115 ARG A CA 1
ATOM 882 C C . ARG A 1 115 ? -18.812 3.792 8.400 1.00 92.69 115 ARG A C 1
ATOM 884 O O . ARG A 1 115 ? -19.869 4.252 8.813 1.00 92.69 115 ARG A O 1
ATOM 891 N N . GLY A 1 116 ? -17.623 4.261 8.779 1.00 88.12 116 GLY A N 1
ATOM 892 C CA . GLY A 1 116 ? -17.482 5.374 9.717 1.00 88.12 116 GLY A CA 1
ATOM 893 C C . GLY A 1 116 ? -18.279 5.173 11.016 1.00 88.12 116 GLY A C 1
ATOM 894 O O . GLY A 1 116 ? -18.550 4.048 11.443 1.00 88.12 116 GLY A O 1
ATOM 895 N N . SER A 1 117 ? -18.657 6.280 11.654 1.00 90.12 117 SER A N 1
ATOM 896 C CA . SER A 1 117 ? -19.558 6.286 12.816 1.00 90.12 117 SER A CA 1
ATOM 897 C C . SER A 1 117 ? -21.039 6.367 12.438 1.00 90.12 117 SER A C 1
ATOM 899 O O . SER A 1 117 ? -21.899 6.129 13.279 1.00 90.12 117 SER A O 1
ATOM 901 N N . ASP A 1 118 ? -21.335 6.751 11.200 1.00 92.56 118 ASP A N 1
ATOM 902 C CA . ASP A 1 118 ? -22.677 7.006 10.671 1.00 92.56 118 ASP A CA 1
ATOM 903 C C . ASP A 1 118 ? -23.272 5.806 9.921 1.00 92.56 118 ASP A C 1
ATOM 905 O O . ASP A 1 118 ? -24.446 5.817 9.555 1.00 92.56 118 ASP A O 1
ATOM 909 N N . GLY A 1 119 ? -22.491 4.745 9.728 1.00 91.88 119 GLY A N 1
ATOM 910 C CA . GLY A 1 119 ? -22.942 3.536 9.058 1.00 91.88 119 GLY A CA 1
ATOM 911 C C . GLY A 1 119 ? -22.912 3.629 7.533 1.00 91.88 119 GLY A C 1
ATOM 912 O O . GLY A 1 119 ? -23.610 2.841 6.891 1.00 91.88 119 GLY A O 1
ATOM 913 N N . TRP A 1 120 ? -22.164 4.574 6.947 1.00 93.12 120 TRP A N 1
ATOM 914 C CA . TRP A 1 120 ? -22.195 4.819 5.507 1.00 93.12 120 TRP A CA 1
ATOM 915 C C . TRP A 1 120 ? -21.886 3.557 4.687 1.00 93.12 120 TRP A C 1
ATOM 917 O O . TRP A 1 120 ? -20.888 2.864 4.883 1.00 93.12 120 TRP A O 1
ATOM 927 N N . ASN A 1 121 ? -22.773 3.251 3.742 1.00 89.44 121 ASN A N 1
ATOM 928 C CA . ASN A 1 121 ? -22.633 2.125 2.832 1.00 89.44 121 ASN A CA 1
ATOM 929 C C . ASN A 1 121 ? -22.994 2.576 1.406 1.00 89.44 121 ASN A C 1
ATOM 931 O O . ASN A 1 121 ? -24.177 2.617 1.070 1.00 89.44 121 ASN A O 1
ATOM 935 N N . PRO A 1 122 ? -22.002 2.925 0.569 1.00 82.88 122 PRO A N 1
ATOM 936 C CA . PRO A 1 122 ? -22.249 3.465 -0.769 1.00 82.88 122 PRO A CA 1
ATOM 937 C C . PRO A 1 122 ? -22.601 2.421 -1.832 1.00 82.88 122 PRO A C 1
ATOM 939 O O . PRO A 1 122 ? -22.828 2.789 -2.980 1.00 82.88 122 PRO A O 1
ATOM 942 N N . ILE A 1 123 ? -22.618 1.133 -1.481 1.00 76.06 123 ILE A N 1
ATOM 943 C CA . ILE A 1 123 ? -22.957 0.036 -2.401 1.00 76.06 123 ILE A CA 1
ATOM 944 C C . ILE A 1 123 ? -24.366 -0.521 -2.152 1.00 76.06 123 ILE A C 1
ATOM 946 O O . ILE A 1 123 ? -24.701 -1.585 -2.672 1.00 76.06 123 ILE A O 1
ATOM 950 N N . ARG A 1 124 ? -25.169 0.162 -1.326 1.00 61.47 124 ARG A N 1
ATOM 951 C CA . ARG A 1 124 ? -26.538 -0.230 -0.985 1.00 61.47 124 ARG A CA 1
ATOM 952 C C . ARG A 1 124 ? -27.579 0.621 -1.698 1.00 61.47 124 ARG A C 1
ATOM 954 O O . ARG A 1 124 ? -27.322 1.829 -1.879 1.00 61.47 124 ARG A O 1
#

pLDDT: mean 96.8, std 4.74, range [61.47, 98.94]

Foldseek 3Di:
DEEPDAFQAFPVDPDTEEAEAEEDDDPADFQAYAPYEYDVPPVPPRGQGAYEYECYEYERNAHQPARYAYDPPRGNVSHHYAYENYDYNNDYDDPNHHYDDPVRCVCVDPQNRQCPPVGDDPVD

Secondary structure (DSSP, 8-state):
--EEE----BTT-S--EEEES-EE--SSPTT-BEEE----GGG-SSB--EEEEES-EE-TTB-SS--B--BTTB-GGGSEEEEES-BSTT---STTSPBPPHHHHTTSSHHHHH-TTTT--TT-

Organism: NCBI:txid1076443